Protein AF-A0A7X5N2F2-F1 (afdb_monomer_lite)

Structure (mmCIF, N/CA/C/O backbone):
data_AF-A0A7X5N2F2-F1
#
_entry.id   AF-A0A7X5N2F2-F1
#
loop_
_atom_site.group_PDB
_atom_site.id
_atom_site.type_symbol
_atom_site.label_atom_id
_atom_site.label_alt_id
_atom_site.label_comp_id
_atom_site.label_asym_id
_atom_site.label_entity_id
_atom_site.label_seq_id
_atom_site.pdbx_PDB_ins_code
_atom_site.Cartn_x
_atom_site.Cartn_y
_atom_site.Cartn_z
_atom_site.occupancy
_atom_site.B_iso_or_equiv
_atom_site.auth_seq_id
_atom_site.auth_comp_id
_atom_site.auth_asym_id
_atom_site.auth_atom_id
_atom_site.pdbx_PDB_model_num
ATOM 1 N N . ILE A 1 1 ? -2.827 -2.873 -9.546 1.00 90.94 1 ILE A N 1
ATOM 2 C CA . ILE A 1 1 ? -1.366 -3.134 -9.441 1.00 90.94 1 ILE A CA 1
ATOM 3 C C . ILE A 1 1 ? -0.873 -2.531 -8.132 1.00 90.94 1 ILE A C 1
ATOM 5 O O . ILE A 1 1 ? -1.110 -1.342 -7.956 1.00 90.94 1 ILE A O 1
ATOM 9 N N . PRO A 1 2 ? -0.259 -3.296 -7.215 1.00 90.50 2 PRO A N 1
ATOM 10 C CA . PRO A 1 2 ? 0.282 -2.736 -5.978 1.00 90.50 2 PRO A CA 1
ATOM 11 C C . PRO A 1 2 ? 1.476 -1.812 -6.222 1.00 90.50 2 PRO A C 1
ATOM 13 O O . PRO A 1 2 ? 2.239 -2.002 -7.170 1.00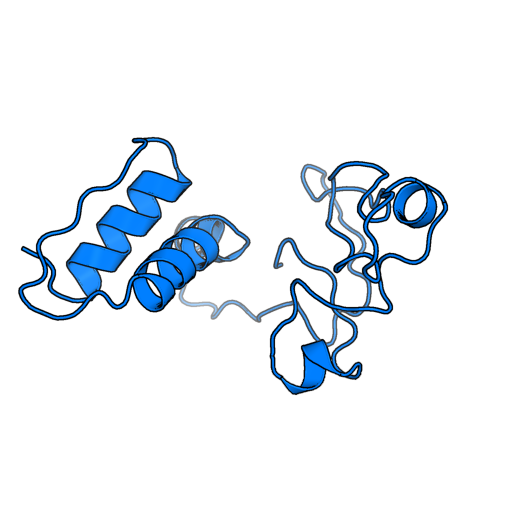 90.50 2 PRO A O 1
ATOM 16 N N . PHE A 1 3 ? 1.664 -0.852 -5.322 1.00 91.50 3 PHE A N 1
ATOM 17 C CA . PHE A 1 3 ? 2.780 0.097 -5.341 1.00 91.50 3 PHE A CA 1
ATOM 18 C C . PHE A 1 3 ? 4.171 -0.562 -5.202 1.00 91.50 3 PHE A C 1
ATOM 20 O O . PHE A 1 3 ? 5.168 -0.058 -5.728 1.00 91.50 3 PHE A O 1
ATOM 27 N N . VAL A 1 4 ? 4.229 -1.711 -4.521 1.00 95.25 4 VAL A N 1
ATOM 28 C CA . VAL A 1 4 ? 5.450 -2.462 -4.196 1.00 95.25 4 VAL A CA 1
ATOM 29 C C . VAL A 1 4 ? 5.809 -3.460 -5.298 1.00 95.25 4 VAL A C 1
ATOM 31 O O . VAL A 1 4 ? 4.988 -4.285 -5.699 1.00 95.25 4 VAL A O 1
ATOM 34 N N . VAL A 1 5 ? 7.073 -3.460 -5.732 1.00 95.88 5 VAL A N 1
ATOM 35 C CA . VAL A 1 5 ? 7.627 -4.492 -6.619 1.00 95.88 5 VAL A CA 1
ATOM 36 C C . VAL A 1 5 ? 8.346 -5.542 -5.780 1.00 95.88 5 VAL A C 1
ATOM 38 O O . VAL A 1 5 ? 9.376 -5.253 -5.178 1.00 95.88 5 VAL A O 1
ATOM 41 N N . ALA A 1 6 ? 7.840 -6.776 -5.780 1.00 96.50 6 ALA A N 1
ATOM 42 C CA . ALA A 1 6 ? 8.395 -7.890 -5.013 1.00 96.50 6 ALA A CA 1
ATOM 43 C C . ALA A 1 6 ? 8.810 -9.064 -5.912 1.00 96.50 6 ALA A C 1
ATOM 45 O O . ALA A 1 6 ? 8.245 -9.280 -6.983 1.00 96.50 6 ALA A O 1
ATOM 46 N N . CYS A 1 7 ? 9.816 -9.838 -5.494 1.00 96.06 7 CYS A N 1
ATOM 47 C CA . CYS A 1 7 ? 10.335 -10.951 -6.296 1.00 96.06 7 CYS A CA 1
ATOM 48 C C . CYS A 1 7 ? 9.655 -12.296 -6.034 1.00 96.06 7 CYS A C 1
ATOM 50 O O . CYS A 1 7 ? 9.853 -13.220 -6.822 1.00 96.06 7 CYS A O 1
ATOM 52 N N . GLY A 1 8 ? 8.905 -12.414 -4.934 1.00 96.88 8 GL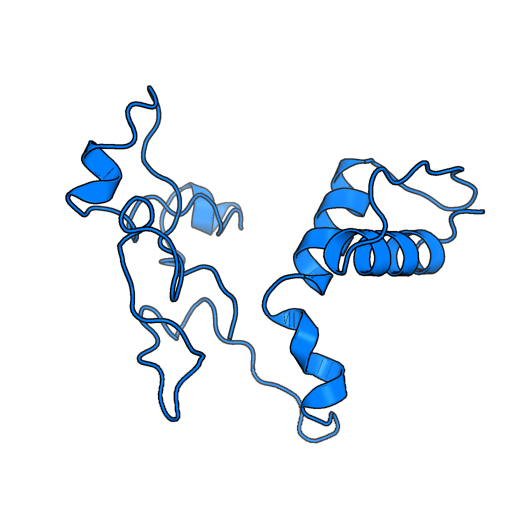Y A N 1
ATOM 53 C CA . GLY A 1 8 ? 8.160 -13.619 -4.563 1.00 96.88 8 GLY A CA 1
ATOM 54 C C . GLY A 1 8 ? 9.010 -14.782 -4.043 1.00 96.88 8 GLY A C 1
ATOM 55 O O . GLY A 1 8 ? 8.478 -15.870 -3.881 1.00 96.88 8 GLY A O 1
ATOM 56 N N . ARG A 1 9 ? 10.321 -14.594 -3.817 1.00 97.00 9 ARG A N 1
ATOM 57 C CA . ARG A 1 9 ? 11.230 -15.707 -3.466 1.00 97.00 9 ARG A CA 1
ATOM 58 C C . ARG A 1 9 ? 12.374 -15.399 -2.494 1.00 97.00 9 ARG A C 1
ATOM 60 O O . ARG A 1 9 ? 13.099 -16.315 -2.128 1.00 97.00 9 ARG A O 1
ATOM 67 N N . CYS A 1 10 ? 12.617 -14.135 -2.141 1.00 94.94 10 CYS A N 1
ATOM 68 C CA . CYS A 1 10 ? 13.612 -13.804 -1.111 1.00 94.94 10 CYS A CA 1
ATOM 69 C C . CYS A 1 10 ? 13.049 -14.076 0.291 1.00 94.94 10 CYS A C 1
ATOM 71 O O . CYS A 1 10 ? 11.858 -14.359 0.414 1.00 94.94 10 CYS A O 1
ATOM 73 N N . PHE A 1 11 ? 13.876 -13.951 1.333 1.00 94.75 11 PHE A N 1
ATOM 74 C CA . PHE A 1 11 ? 13.487 -14.268 2.711 1.00 94.75 11 PHE A CA 1
ATOM 75 C C . PHE A 1 11 ? 12.177 -13.570 3.111 1.00 94.75 11 PHE A C 1
ATOM 77 O O . PHE A 1 11 ? 11.192 -14.236 3.413 1.00 94.75 11 PHE A O 1
ATOM 84 N N . HIS A 1 12 ? 12.122 -12.245 2.966 1.00 95.31 12 HIS A N 1
ATOM 85 C CA . HIS A 1 12 ? 10.928 -11.456 3.282 1.00 95.31 12 HIS A CA 1
ATOM 86 C C . HIS A 1 12 ? 9.720 -11.784 2.391 1.00 95.31 12 HIS A C 1
ATOM 88 O O . HIS A 1 12 ? 8.597 -11.860 2.874 1.00 95.31 12 HIS A O 1
ATOM 94 N N . CYS A 1 13 ? 9.921 -12.061 1.097 1.00 96.25 13 CYS A N 1
ATOM 95 C CA . CYS A 1 13 ? 8.810 -12.466 0.226 1.00 96.25 13 CYS A CA 1
ATOM 96 C C . CYS A 1 13 ? 8.206 -13.818 0.637 1.00 96.25 13 CYS A C 1
ATOM 98 O O . CYS A 1 13 ? 6.999 -13.993 0.511 1.00 96.25 13 CYS A O 1
ATOM 100 N N . MET A 1 14 ? 9.022 -14.757 1.127 1.00 96.88 14 MET A N 1
ATOM 101 C CA . MET A 1 14 ? 8.541 -16.048 1.637 1.00 96.88 14 MET A CA 1
ATOM 102 C C . MET A 1 14 ? 7.748 -15.893 2.942 1.00 96.88 14 MET A C 1
ATOM 104 O O . MET A 1 14 ? 6.858 -16.696 3.204 1.00 96.88 14 MET A O 1
ATOM 108 N N . LEU A 1 15 ? 8.031 -14.844 3.720 1.00 96.44 15 LEU A N 1
ATOM 109 C CA . LEU A 1 15 ? 7.257 -14.439 4.898 1.00 96.44 15 LEU A CA 1
ATOM 110 C C . LEU A 1 15 ? 6.053 -13.542 4.561 1.00 96.44 15 LEU A C 1
ATOM 112 O O . LEU A 1 15 ? 5.371 -13.080 5.466 1.00 96.44 15 LEU A O 1
ATOM 116 N N . GLN A 1 16 ? 5.787 -13.287 3.273 1.00 94.94 16 GLN A N 1
ATOM 117 C CA . GLN A 1 16 ? 4.756 -12.354 2.793 1.00 94.94 16 GLN A CA 1
ATOM 118 C C . GLN A 1 16 ? 4.985 -10.881 3.195 1.00 94.94 16 GLN A C 1
ATOM 120 O O . GLN A 1 16 ? 4.104 -10.038 3.050 1.00 94.94 16 GLN A O 1
ATOM 125 N N . GLU A 1 17 ? 6.206 -10.527 3.590 1.00 94.75 17 GLU A N 1
ATOM 126 C CA . GLU A 1 17 ? 6.648 -9.163 3.893 1.00 94.75 17 GLU A CA 1
ATOM 127 C C . GLU A 1 17 ? 7.145 -8.467 2.614 1.00 94.75 17 GLU A C 1
ATOM 129 O O . GLU A 1 17 ? 8.316 -8.116 2.452 1.00 94.75 17 GLU A O 1
ATOM 134 N N . PHE A 1 18 ? 6.256 -8.304 1.633 1.00 95.50 18 PHE A N 1
ATOM 135 C CA . PHE A 1 18 ? 6.635 -7.877 0.281 1.00 95.50 18 PHE A CA 1
ATOM 136 C C . PHE A 1 18 ? 7.318 -6.501 0.221 1.00 95.50 18 PHE A C 1
ATOM 138 O O . PHE A 1 18 ? 8.176 -6.289 -0.639 1.00 95.50 18 PHE A O 1
ATOM 145 N N . SER A 1 19 ? 6.991 -5.588 1.142 1.00 94.00 19 SER A N 1
ATOM 146 C CA . SER A 1 19 ? 7.618 -4.262 1.264 1.00 94.00 19 SER A CA 1
ATOM 147 C C . SER A 1 19 ? 9.111 -4.333 1.613 1.00 94.00 19 SER A C 1
ATOM 149 O O . SER A 1 19 ? 9.863 -3.423 1.267 1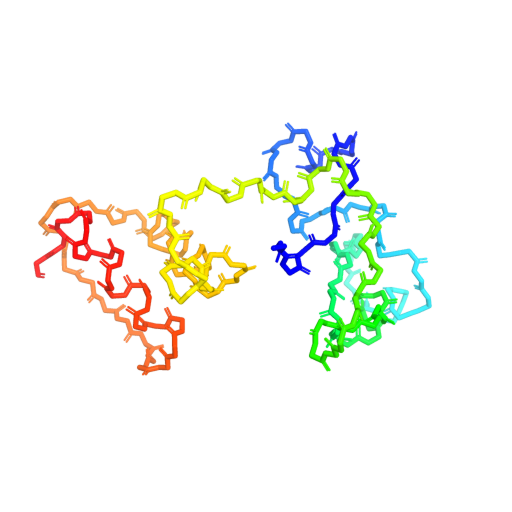.00 94.00 19 SER A O 1
ATOM 151 N N . ALA A 1 20 ? 9.570 -5.436 2.209 1.00 93.38 20 ALA A N 1
ATOM 152 C CA . ALA A 1 20 ? 10.966 -5.695 2.550 1.00 93.38 20 ALA A CA 1
ATOM 153 C C . ALA A 1 20 ? 11.690 -6.573 1.504 1.00 93.38 20 ALA A C 1
ATOM 155 O O . ALA A 1 20 ? 12.730 -7.165 1.787 1.00 93.38 20 ALA A O 1
ATOM 156 N N . CYS A 1 21 ? 11.167 -6.675 0.274 1.00 94.44 21 CYS A N 1
ATOM 157 C CA . CYS A 1 21 ? 11.813 -7.445 -0.790 1.00 94.44 21 CYS A CA 1
ATOM 158 C C . CYS A 1 21 ? 13.264 -6.991 -1.044 1.00 94.44 21 CYS A C 1
ATOM 160 O O . CYS A 1 21 ? 13.529 -5.871 -1.472 1.00 94.44 21 CYS A O 1
ATOM 162 N N . GLU A 1 22 ? 14.204 -7.921 -0.886 1.00 91.38 22 GLU A N 1
ATOM 163 C CA . GLU A 1 22 ? 15.647 -7.637 -0.866 1.00 91.38 22 GLU A CA 1
ATOM 164 C C . GLU A 1 22 ? 16.278 -7.499 -2.260 1.00 91.38 22 GLU A C 1
ATOM 166 O O . GLU A 1 22 ? 17.441 -7.133 -2.399 1.00 91.38 22 GLU A O 1
ATOM 171 N N . THR A 1 23 ? 15.549 -7.876 -3.312 1.00 91.94 23 THR A N 1
ATOM 172 C CA . THR A 1 23 ? 16.149 -8.122 -4.642 1.00 91.94 23 THR A CA 1
ATOM 173 C C . THR A 1 23 ? 15.708 -7.138 -5.716 1.00 91.94 23 THR A C 1
ATOM 175 O O . THR A 1 23 ? 16.192 -7.188 -6.843 1.00 91.94 23 THR A O 1
ATOM 178 N N . THR A 1 24 ? 14.756 -6.269 -5.397 1.00 93.69 24 THR A N 1
ATOM 179 C CA . THR A 1 24 ? 14.116 -5.377 -6.372 1.00 93.69 24 THR A CA 1
ATOM 180 C C . THR A 1 24 ? 14.677 -3.963 -6.326 1.00 93.69 24 THR A C 1
ATOM 182 O O . THR A 1 24 ? 14.599 -3.262 -7.329 1.00 93.69 24 THR A O 1
ATOM 185 N N . ASN A 1 25 ? 15.294 -3.563 -5.210 1.00 92.88 25 ASN A N 1
ATOM 186 C CA . ASN A 1 25 ? 15.931 -2.260 -5.030 1.00 92.88 25 ASN A CA 1
ATOM 187 C C . ASN A 1 25 ? 17.450 -2.402 -4.847 1.00 92.88 25 ASN A C 1
ATOM 189 O O . ASN A 1 25 ? 17.987 -2.222 -3.761 1.00 92.88 25 ASN A O 1
ATOM 193 N N . THR A 1 26 ? 18.158 -2.760 -5.914 1.00 84.31 26 THR A N 1
ATOM 194 C CA . THR A 1 26 ? 19.614 -3.005 -5.877 1.00 84.31 26 THR A CA 1
ATOM 195 C C . THR A 1 26 ? 20.421 -1.912 -6.588 1.00 84.31 26 THR A C 1
ATOM 197 O O . THR A 1 26 ? 21.586 -2.113 -6.924 1.00 84.31 26 THR A O 1
ATOM 200 N N . GLY A 1 27 ? 19.791 -0.776 -6.903 1.00 78.56 27 GLY A N 1
ATOM 201 C CA . GLY A 1 27 ? 20.388 0.309 -7.687 1.00 78.56 27 GLY A CA 1
ATOM 202 C C . GLY A 1 27 ? 21.224 1.297 -6.866 1.00 78.56 27 GLY A C 1
ATOM 203 O O . GLY A 1 27 ? 21.297 1.221 -5.643 1.00 78.56 27 GLY A O 1
ATOM 204 N N . LYS A 1 28 ? 21.813 2.295 -7.544 1.00 72.69 28 LYS A N 1
ATOM 205 C CA . LYS A 1 28 ? 22.657 3.334 -6.913 1.00 72.69 28 LYS A CA 1
ATOM 206 C C . LYS A 1 28 ? 21.955 4.092 -5.782 1.00 72.69 28 LYS A C 1
ATOM 208 O O . LYS A 1 28 ? 22.584 4.378 -4.773 1.00 72.69 28 LYS A O 1
ATOM 213 N N . GLY A 1 29 ? 20.665 4.399 -5.925 1.00 72.31 29 GLY A N 1
ATOM 214 C CA . GLY A 1 29 ? 19.917 5.076 -4.862 1.00 72.31 29 GLY A CA 1
ATOM 215 C C . GLY A 1 29 ? 19.711 4.209 -3.618 1.00 72.31 29 GLY A C 1
ATOM 216 O O . GLY A 1 29 ? 19.658 4.738 -2.515 1.00 72.31 29 GLY A O 1
ATOM 217 N N . ALA A 1 30 ? 19.698 2.886 -3.770 1.00 74.06 30 ALA A N 1
ATOM 218 C CA . ALA A 1 30 ? 19.647 1.957 -2.651 1.00 74.06 30 ALA A CA 1
ATOM 219 C C . ALA A 1 30 ? 20.945 2.002 -1.822 1.00 74.06 30 ALA A C 1
ATOM 221 O O . ALA A 1 30 ? 20.893 1.985 -0.599 1.00 74.06 30 ALA A O 1
ATOM 222 N N . ALA A 1 31 ? 22.099 2.149 -2.486 1.00 68.75 31 ALA A N 1
ATOM 223 C CA . ALA A 1 31 ? 23.402 2.333 -1.839 1.00 68.75 31 ALA A CA 1
ATOM 224 C C . ALA A 1 31 ? 23.563 3.694 -1.130 1.00 68.75 31 ALA A C 1
ATOM 226 O O . ALA A 1 31 ? 24.401 3.818 -0.244 1.00 68.75 31 ALA A O 1
ATOM 227 N N . LEU A 1 32 ? 22.765 4.702 -1.503 1.00 69.56 32 LEU A N 1
ATOM 228 C CA . LEU A 1 32 ? 22.721 6.009 -0.828 1.00 69.56 32 LEU A CA 1
ATOM 229 C C . LEU A 1 32 ? 21.791 6.014 0.395 1.00 69.56 32 LEU A C 1
ATOM 231 O O . LEU A 1 32 ? 21.825 6.945 1.199 1.00 69.56 32 LEU A O 1
ATOM 235 N N . ASN A 1 33 ? 20.955 4.987 0.550 1.00 66.06 33 ASN A N 1
ATOM 236 C CA . ASN A 1 33 ? 20.165 4.780 1.753 1.00 66.06 33 ASN A CA 1
ATOM 237 C C . ASN A 1 33 ? 21.090 4.169 2.817 1.00 66.06 33 ASN A C 1
ATOM 239 O O . ASN A 1 33 ? 21.155 2.951 2.951 1.00 66.06 33 ASN A O 1
ATOM 243 N N . HIS A 1 34 ? 21.848 5.021 3.521 1.00 60.81 34 HIS A N 1
ATOM 244 C CA . HIS A 1 34 ? 22.783 4.664 4.601 1.00 60.81 34 HIS A CA 1
ATOM 245 C C . HIS A 1 34 ? 22.056 4.119 5.844 1.00 60.81 34 HIS A C 1
ATOM 247 O O . HIS A 1 34 ? 22.146 4.670 6.938 1.00 60.81 34 HIS A O 1
ATOM 253 N N . LYS A 1 35 ? 21.284 3.052 5.673 1.00 63.97 35 LYS A N 1
ATOM 254 C CA . LYS A 1 35 ? 20.772 2.239 6.768 1.00 63.97 35 LYS A CA 1
ATOM 255 C C . LYS A 1 35 ? 21.726 1.063 6.931 1.00 63.97 35 LYS A C 1
ATOM 257 O O . LYS A 1 35 ? 22.167 0.498 5.934 1.00 63.97 35 LYS A O 1
ATOM 262 N N . ASP A 1 36 ? 21.961 0.627 8.164 1.00 66.81 36 ASP A N 1
ATOM 263 C CA . ASP A 1 36 ? 22.700 -0.613 8.475 1.00 66.81 36 ASP A CA 1
ATOM 264 C C . ASP A 1 36 ? 21.940 -1.890 8.046 1.00 66.81 36 ASP A C 1
ATOM 266 O O . ASP A 1 36 ? 22.188 -2.994 8.526 1.00 66.81 36 ASP A O 1
ATOM 270 N N . MET A 1 37 ? 20.969 -1.748 7.145 1.00 65.44 37 MET A N 1
ATOM 271 C CA . MET A 1 37 ? 20.050 -2.777 6.698 1.00 65.44 37 MET A CA 1
ATOM 272 C C . MET A 1 37 ? 19.985 -2.762 5.175 1.00 65.44 37 MET A C 1
ATOM 274 O O . MET A 1 37 ? 20.095 -1.710 4.540 1.00 65.44 37 MET A O 1
ATOM 278 N N . ARG A 1 38 ? 19.768 -3.941 4.585 1.00 73.75 38 ARG A N 1
ATOM 279 C CA . ARG A 1 38 ? 19.514 -4.057 3.148 1.00 73.75 38 ARG A CA 1
ATOM 280 C C . ARG A 1 38 ? 18.343 -3.150 2.740 1.00 73.75 38 ARG A C 1
ATOM 282 O O . ARG A 1 38 ? 17.366 -3.045 3.483 1.00 73.75 38 ARG A O 1
ATOM 289 N N . PRO A 1 39 ? 18.427 -2.503 1.570 1.00 82.81 39 PRO A N 1
ATOM 290 C CA . PRO A 1 39 ? 17.366 -1.637 1.090 1.00 82.81 39 PRO A CA 1
ATOM 291 C C . PRO A 1 39 ? 16.057 -2.429 0.888 1.00 82.81 39 PRO A C 1
ATOM 293 O O . PRO A 1 39 ? 16.102 -3.557 0.391 1.00 82.81 39 PRO A O 1
ATOM 296 N N . PRO A 1 40 ? 14.900 -1.845 1.252 1.00 89.81 40 PRO A N 1
ATOM 297 C CA . PRO A 1 40 ? 13.586 -2.469 1.078 1.00 89.81 40 PRO A CA 1
ATOM 298 C C . PRO A 1 40 ? 13.181 -2.508 -0.403 1.00 89.81 40 PRO A C 1
ATOM 300 O O . PRO A 1 40 ? 13.915 -2.018 -1.261 1.00 89.81 40 PRO A O 1
ATOM 303 N N . ALA A 1 41 ? 11.998 -3.045 -0.703 1.00 94.62 41 ALA A N 1
ATOM 304 C CA . ALA A 1 41 ? 11.492 -3.234 -2.061 1.00 94.62 41 ALA A CA 1
ATOM 305 C C . ALA A 1 41 ? 11.564 -1.973 -2.945 1.00 94.62 41 ALA A C 1
ATOM 307 O O . ALA A 1 41 ? 11.540 -0.840 -2.462 1.00 94.62 41 ALA A O 1
ATOM 308 N N . ALA A 1 42 ? 11.614 -2.167 -4.268 1.00 94.62 42 ALA A N 1
ATOM 309 C CA . ALA A 1 42 ? 11.498 -1.039 -5.190 1.00 94.62 42 ALA A CA 1
ATOM 310 C C . ALA A 1 42 ? 10.031 -0.636 -5.333 1.00 94.62 42 ALA A C 1
ATOM 312 O O . ALA A 1 42 ? 9.139 -1.481 -5.224 1.00 94.62 42 ALA A O 1
ATOM 313 N N . LEU A 1 43 ? 9.798 0.646 -5.600 1.00 95.12 43 LEU A N 1
ATOM 314 C CA . LEU A 1 43 ? 8.468 1.248 -5.605 1.00 95.12 43 LEU A CA 1
ATOM 315 C C . LEU A 1 43 ? 8.222 1.970 -6.935 1.00 95.12 43 LEU A C 1
ATOM 317 O O . LEU A 1 43 ? 9.121 2.628 -7.466 1.00 95.12 43 LEU A O 1
ATOM 321 N N . PHE A 1 44 ? 7.014 1.847 -7.484 1.00 95.62 44 PHE A N 1
ATOM 322 C CA . PHE A 1 44 ? 6.638 2.517 -8.732 1.00 95.62 44 PHE A CA 1
ATOM 323 C C . PHE A 1 44 ? 6.536 4.033 -8.552 1.00 95.62 44 PHE A C 1
ATOM 325 O O . PHE A 1 44 ? 5.781 4.500 -7.713 1.00 95.62 44 PHE A O 1
ATOM 332 N N . GLY A 1 45 ? 7.222 4.825 -9.379 1.00 94.38 45 GLY A N 1
ATOM 333 C CA . GLY A 1 45 ? 7.051 6.284 -9.397 1.00 94.38 45 GLY A CA 1
ATOM 334 C C . GLY A 1 45 ? 7.489 6.986 -8.115 1.00 94.38 45 GLY A C 1
ATOM 335 O O . GLY A 1 45 ? 7.008 8.077 -7.825 1.00 94.38 45 GLY A O 1
ATOM 336 N N . PHE A 1 46 ? 8.373 6.358 -7.341 1.00 93.19 46 PHE A N 1
ATOM 337 C CA . PHE A 1 46 ? 8.874 6.901 -6.085 1.00 93.19 46 PHE A CA 1
ATOM 338 C C . PHE A 1 46 ? 10.323 7.389 -6.214 1.00 93.19 46 PHE A C 1
ATOM 340 O O . PHE A 1 46 ? 10.927 7.362 -7.287 1.00 93.19 46 PHE A O 1
ATOM 347 N N . SER A 1 47 ? 10.894 7.841 -5.095 1.00 89.88 47 SER A N 1
ATOM 348 C CA . SER A 1 47 ? 12.275 8.321 -5.015 1.00 89.88 47 SER A CA 1
ATOM 349 C C . SER A 1 47 ? 13.287 7.344 -5.630 1.00 89.88 47 SER A C 1
ATOM 351 O O . SER A 1 47 ? 13.155 6.122 -5.527 1.00 89.88 47 SER A O 1
ATOM 353 N N . HIS A 1 48 ? 14.378 7.885 -6.180 1.00 88.50 48 HIS A N 1
ATOM 354 C CA . HIS A 1 48 ? 15.522 7.100 -6.648 1.00 88.50 48 HIS A CA 1
ATOM 355 C C . HIS A 1 48 ? 16.125 6.195 -5.561 1.00 88.50 48 HIS A C 1
ATOM 357 O O . HIS A 1 48 ? 16.738 5.184 -5.900 1.00 88.50 48 HIS A O 1
ATOM 363 N N . LEU A 1 49 ? 15.906 6.505 -4.275 1.00 88.38 49 LEU A N 1
ATOM 364 C CA . LEU A 1 49 ? 16.290 5.652 -3.140 1.00 88.38 49 LEU A CA 1
ATOM 365 C C . LEU A 1 49 ? 15.556 4.293 -3.118 1.00 88.38 49 LEU A C 1
ATOM 367 O O . LEU A 1 49 ? 16.019 3.350 -2.477 1.00 88.38 49 LEU A O 1
ATOM 371 N N . TYR A 1 50 ? 14.432 4.184 -3.833 1.00 90.62 50 TYR A N 1
ATOM 372 C CA . TYR A 1 50 ? 13.575 2.998 -3.933 1.00 90.62 50 TYR A CA 1
ATOM 373 C C . TYR A 1 50 ? 13.515 2.457 -5.370 1.00 90.62 50 TYR A C 1
ATOM 375 O O . TYR A 1 50 ? 12.457 2.119 -5.900 1.00 90.62 50 TYR A O 1
ATOM 383 N N . GLY A 1 51 ? 14.674 2.401 -6.026 1.00 88.81 51 GLY A N 1
ATOM 384 C CA . GLY A 1 51 ? 14.852 1.823 -7.358 1.00 88.81 51 GLY A CA 1
ATOM 385 C C . GLY A 1 51 ? 14.629 2.798 -8.515 1.00 88.81 51 GLY A C 1
ATOM 386 O O . GLY A 1 51 ? 15.092 2.517 -9.618 1.00 88.81 51 GLY A O 1
ATOM 387 N N . GLY A 1 52 ? 13.984 3.948 -8.279 1.00 89.62 52 GLY A N 1
ATOM 388 C CA . GLY A 1 52 ? 13.761 4.974 -9.306 1.00 89.62 52 GLY A CA 1
ATOM 389 C C . GLY A 1 52 ? 12.941 4.472 -10.497 1.00 89.62 52 GLY A C 1
ATOM 390 O O . GLY A 1 52 ? 13.240 4.817 -11.639 1.00 89.62 52 GLY A O 1
ATOM 391 N N . LEU A 1 53 ? 11.960 3.603 -10.241 1.00 92.75 53 LEU A N 1
ATOM 392 C CA . LEU A 1 53 ? 11.094 3.054 -11.279 1.00 92.75 53 LEU A CA 1
ATOM 393 C C . LEU A 1 53 ? 10.094 4.109 -11.758 1.00 92.75 53 LEU A C 1
ATOM 395 O O . LEU A 1 53 ? 9.569 4.882 -10.961 1.00 92.75 53 LEU A O 1
ATOM 399 N N . SER A 1 54 ? 9.770 4.096 -13.051 1.00 94.75 54 SER A N 1
ATOM 400 C CA . SER A 1 54 ? 8.669 4.896 -13.597 1.00 94.75 54 SER A CA 1
ATOM 401 C C . SER A 1 54 ? 7.336 4.518 -12.939 1.00 94.75 54 SER A C 1
ATOM 403 O O . SER A 1 54 ? 7.086 3.341 -12.675 1.00 94.75 54 SER A O 1
ATOM 405 N N . GLY A 1 55 ? 6.503 5.520 -12.654 1.00 95.12 55 GLY A N 1
ATOM 406 C CA . GLY A 1 55 ? 5.199 5.350 -12.009 1.00 95.12 55 GLY A CA 1
ATOM 407 C C . GLY A 1 55 ? 4.059 5.037 -12.976 1.00 95.12 55 GLY A C 1
ATOM 408 O O . GLY A 1 55 ? 4.246 5.022 -14.189 1.00 95.12 55 GLY A O 1
ATOM 409 N N . GLY A 1 56 ? 2.872 4.807 -12.410 1.00 94.06 56 GLY A N 1
ATOM 410 C CA . GLY A 1 56 ? 1.642 4.502 -13.152 1.00 94.06 56 GLY A CA 1
ATOM 411 C C . GLY A 1 56 ? 0.751 5.705 -13.472 1.00 94.06 56 GLY A C 1
ATOM 412 O O . GLY A 1 56 ? -0.317 5.515 -14.036 1.00 94.06 56 GLY A O 1
ATOM 413 N N . GLN A 1 57 ? 1.155 6.933 -13.128 1.00 95.06 57 GLN A N 1
ATOM 414 C CA . GLN A 1 57 ? 0.468 8.158 -13.569 1.00 95.06 57 GLN A CA 1
ATOM 415 C C . GLN A 1 57 ? 0.826 8.457 -15.036 1.00 95.06 57 GLN A C 1
ATOM 417 O O . GLN A 1 57 ? 1.500 9.437 -15.345 1.00 95.06 57 GLN A O 1
ATOM 422 N N . ALA A 1 58 ? 0.456 7.533 -15.919 1.00 96.00 58 ALA A N 1
ATOM 423 C CA . ALA A 1 58 ? 0.763 7.506 -17.342 1.00 96.00 58 ALA A CA 1
ATOM 424 C C . ALA A 1 58 ? -0.245 6.594 -18.062 1.00 96.00 58 ALA A C 1
ATOM 426 O O . ALA A 1 58 ? -0.924 5.794 -17.426 1.00 96.00 58 ALA A O 1
ATOM 427 N N . GLU A 1 59 ? -0.306 6.668 -19.392 1.00 97.12 59 GLU A N 1
ATOM 428 C CA . GLU A 1 59 ? -1.190 5.806 -20.198 1.00 97.12 59 GLU A CA 1
ATOM 429 C C . GLU A 1 59 ? -0.789 4.322 -20.137 1.00 97.12 59 GLU A C 1
ATOM 431 O O . GLU A 1 59 ? -1.628 3.438 -20.284 1.00 97.12 59 GLU A O 1
ATOM 436 N N . TYR A 1 60 ? 0.495 4.039 -19.891 1.00 96.12 60 TYR A N 1
ATOM 437 C CA . TYR A 1 60 ? 1.031 2.684 -19.786 1.00 96.12 60 TYR A CA 1
ATOM 438 C C . TYR A 1 60 ? 2.067 2.595 -18.670 1.00 96.12 60 TYR A C 1
ATOM 440 O O . TYR A 1 60 ? 2.859 3.513 -18.455 1.00 96.12 60 TYR A O 1
ATOM 448 N N . VAL A 1 61 ? 2.121 1.439 -18.006 1.00 95.12 61 VAL A N 1
ATOM 449 C CA . VAL A 1 61 ? 3.130 1.132 -16.990 1.00 95.12 61 VAL A CA 1
ATOM 450 C C . VAL A 1 61 ? 3.770 -0.223 -17.273 1.00 95.12 61 VAL A C 1
ATOM 452 O O . VAL A 1 61 ? 3.096 -1.216 -17.543 1.00 95.12 61 VAL A O 1
ATOM 455 N N . ARG A 1 62 ? 5.101 -0.287 -17.197 1.00 94.62 62 ARG A N 1
ATOM 456 C CA . ARG A 1 62 ? 5.826 -1.562 -17.235 1.00 94.62 62 ARG A CA 1
ATOM 457 C C . ARG A 1 62 ? 5.805 -2.168 -15.842 1.00 94.62 62 ARG A C 1
ATOM 459 O O . ARG A 1 62 ? 6.372 -1.567 -14.940 1.00 94.62 62 ARG A O 1
ATOM 466 N N . VAL A 1 63 ? 5.250 -3.370 -15.688 1.00 95.62 63 VAL A N 1
ATOM 467 C CA . VAL A 1 63 ? 5.174 -4.080 -14.399 1.00 95.62 63 VAL A CA 1
ATOM 468 C C . VAL A 1 63 ? 6.253 -5.172 -14.320 1.00 95.62 63 VAL A C 1
ATOM 470 O O . VAL A 1 63 ? 6.097 -6.235 -14.923 1.00 95.62 63 VAL A O 1
ATOM 473 N N . PRO A 1 64 ? 7.374 -4.965 -13.601 1.00 93.56 64 PRO A N 1
ATOM 474 C CA . PRO A 1 64 ? 8.354 -6.018 -13.362 1.00 93.56 64 PRO A CA 1
ATOM 475 C C . PRO A 1 64 ? 7.785 -7.058 -12.393 1.00 93.56 64 PRO A C 1
ATOM 477 O O . PRO A 1 64 ? 6.996 -6.718 -11.518 1.00 93.56 64 PRO A O 1
ATOM 480 N N . LYS A 1 65 ? 8.232 -8.317 -12.504 1.00 94.38 65 LYS A N 1
ATOM 481 C CA . LYS A 1 65 ? 7.811 -9.406 -11.594 1.00 94.38 65 LYS A CA 1
ATOM 482 C C . LYS A 1 65 ? 6.277 -9.544 -11.507 1.00 94.38 65 LYS A C 1
ATOM 484 O O . LYS A 1 65 ? 5.714 -9.778 -10.441 1.00 94.38 65 LYS A O 1
ATOM 489 N N . ALA A 1 66 ? 5.604 -9.400 -12.651 1.00 94.81 66 ALA A N 1
ATOM 490 C CA . ALA A 1 66 ? 4.143 -9.375 -12.762 1.00 94.81 66 ALA A CA 1
ATOM 491 C C . ALA A 1 66 ? 3.437 -10.669 -12.309 1.00 94.81 66 ALA A C 1
ATOM 493 O O . ALA A 1 66 ? 2.222 -10.690 -12.183 1.00 94.81 66 ALA A O 1
ATOM 494 N N . ASN A 1 67 ? 4.185 -11.736 -12.037 1.00 94.25 67 ASN A N 1
ATOM 495 C CA . ASN A 1 67 ? 3.678 -12.981 -11.471 1.00 94.25 67 ASN A CA 1
ATOM 496 C C . ASN A 1 67 ? 3.479 -12.941 -9.940 1.00 94.25 67 ASN A C 1
ATOM 498 O O . ASN A 1 67 ? 3.073 -13.952 -9.379 1.00 94.25 67 ASN A O 1
ATOM 502 N N . VAL A 1 68 ? 3.822 -11.835 -9.263 1.00 95.06 68 VAL A N 1
ATOM 503 C CA . VAL A 1 68 ? 3.775 -11.728 -7.789 1.00 95.06 68 VAL A CA 1
ATOM 504 C C . VAL A 1 68 ? 2.794 -10.658 -7.313 1.00 95.06 68 VAL A C 1
ATOM 506 O O . VAL A 1 68 ? 1.911 -10.951 -6.521 1.00 95.06 68 VAL A O 1
ATOM 509 N N . GLY A 1 69 ? 2.969 -9.408 -7.753 1.00 91.00 69 GLY A N 1
ATOM 510 C CA . GLY A 1 69 ? 2.203 -8.268 -7.233 1.00 91.00 69 GLY A CA 1
ATOM 511 C C . GLY A 1 69 ? 0.787 -8.106 -7.808 1.00 91.00 69 GLY A C 1
ATOM 512 O O . GLY A 1 69 ? -0.145 -7.878 -7.043 1.00 91.00 69 GLY A O 1
ATOM 513 N N . PRO A 1 70 ? 0.592 -8.145 -9.139 1.00 93.56 70 PRO A N 1
ATOM 514 C CA . PRO A 1 70 ? -0.717 -7.928 -9.749 1.00 93.56 70 PRO A CA 1
ATOM 515 C C . PRO A 1 70 ? -1.800 -8.873 -9.222 1.00 93.56 70 PRO A C 1
ATOM 517 O O . PRO A 1 70 ? -1.616 -10.085 -9.175 1.00 93.56 70 PRO A O 1
ATOM 520 N N . LEU A 1 71 ? -2.950 -8.291 -8.887 1.00 91.62 71 LEU A N 1
ATOM 521 C CA . LEU A 1 71 ? -4.167 -9.006 -8.525 1.00 91.62 71 LEU A CA 1
ATOM 522 C C . LEU A 1 71 ? -5.160 -8.867 -9.675 1.00 91.62 71 LEU A C 1
ATOM 524 O O . LEU A 1 71 ? -5.330 -7.767 -10.209 1.00 91.62 71 LEU A O 1
ATOM 528 N N . VAL A 1 72 ? -5.798 -9.973 -10.051 1.00 92.81 72 VAL A N 1
ATOM 529 C CA . VAL A 1 72 ? -6.886 -9.958 -11.032 1.00 92.81 72 VAL A CA 1
ATOM 530 C C . VAL A 1 72 ? -8.117 -9.369 -10.354 1.00 92.81 72 VAL A C 1
ATOM 532 O O . VAL A 1 72 ? -8.562 -9.879 -9.327 1.00 92.81 72 VAL A O 1
ATOM 535 N N . VAL A 1 73 ? -8.641 -8.281 -10.912 1.00 93.50 73 VAL A N 1
ATOM 536 C CA . VAL A 1 73 ? -9.888 -7.669 -10.447 1.00 93.50 73 VAL A CA 1
ATOM 537 C C . VAL A 1 73 ? -11.056 -8.479 -11.021 1.00 93.50 73 VAL A C 1
ATOM 539 O O . VAL A 1 73 ? -11.070 -8.711 -12.228 1.00 93.50 73 VAL A O 1
ATOM 542 N N . PRO A 1 74 ? -12.011 -8.945 -10.195 1.00 94.62 74 PRO A N 1
ATOM 543 C CA . PRO A 1 74 ? -13.221 -9.595 -10.689 1.00 94.62 74 PRO A CA 1
ATOM 544 C C . PRO A 1 74 ? -14.065 -8.657 -11.563 1.00 94.62 74 PRO A C 1
ATOM 546 O O . PRO A 1 74 ? -14.282 -7.511 -11.178 1.00 94.62 74 PRO A O 1
ATOM 549 N N . ASP A 1 75 ? -14.640 -9.175 -12.653 1.00 95.50 75 ASP A N 1
ATOM 550 C CA . ASP A 1 75 ? -15.445 -8.398 -13.619 1.00 95.50 75 ASP 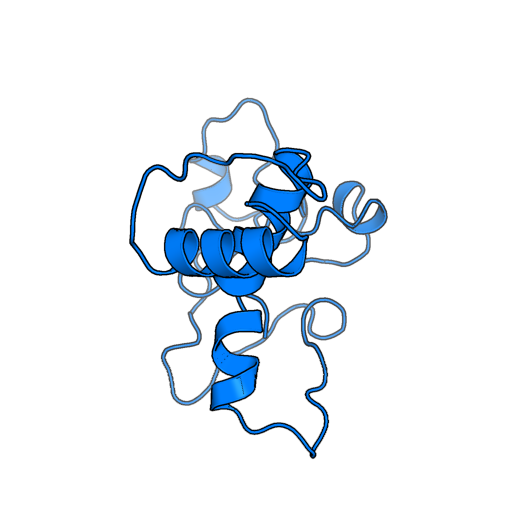A CA 1
ATOM 551 C C . ASP A 1 75 ? -16.662 -7.680 -13.003 1.00 95.50 75 ASP A C 1
ATOM 553 O O . ASP A 1 75 ? -17.193 -6.733 -13.575 1.00 95.50 75 ASP A O 1
ATOM 557 N N . ALA A 1 76 ? -17.130 -8.139 -11.839 1.00 97.06 76 ALA A N 1
ATOM 558 C CA . ALA A 1 76 ? -18.266 -7.550 -11.134 1.00 97.06 76 ALA A CA 1
ATOM 559 C C . ALA A 1 76 ? -17.938 -6.232 -10.404 1.00 97.06 76 ALA A C 1
ATOM 561 O O . ALA A 1 76 ? -18.855 -5.591 -9.893 1.00 97.06 76 ALA A O 1
ATOM 562 N N . LEU A 1 77 ? -16.659 -5.854 -10.294 1.00 96.31 77 LEU A N 1
ATOM 563 C CA . LEU A 1 77 ? -16.221 -4.646 -9.594 1.00 96.31 77 LEU A CA 1
ATOM 564 C C . LEU A 1 77 ? -15.790 -3.570 -10.591 1.00 96.31 77 LEU A C 1
ATOM 566 O O . LEU A 1 77 ? -14.995 -3.829 -11.489 1.00 96.31 77 LEU A O 1
ATOM 570 N N . HIS A 1 78 ? -16.275 -2.348 -10.386 1.00 94.75 78 HIS A N 1
ATOM 571 C CA . HIS A 1 78 ? -15.813 -1.175 -11.124 1.00 94.75 78 HIS A CA 1
ATOM 572 C C . HIS A 1 78 ? -14.458 -0.686 -10.599 1.00 94.75 78 HIS A C 1
ATOM 574 O O . HIS A 1 78 ? -14.156 -0.831 -9.409 1.00 94.75 78 HIS A O 1
ATOM 580 N N . ASP A 1 79 ? -13.674 -0.042 -11.465 1.00 91.81 79 ASP A N 1
ATOM 581 C CA . ASP A 1 79 ? -12.335 0.464 -11.142 1.00 91.81 79 ASP A CA 1
ATOM 582 C C . ASP A 1 79 ? -12.337 1.370 -9.903 1.00 91.81 79 ASP A C 1
ATOM 584 O O . ASP A 1 79 ? -11.485 1.224 -9.029 1.00 91.81 79 ASP A O 1
ATOM 588 N N . GLU A 1 80 ? -13.328 2.251 -9.754 1.00 93.88 80 GLU A N 1
ATOM 589 C CA . GLU A 1 80 ? -13.440 3.174 -8.619 1.00 93.88 80 GLU A CA 1
ATOM 590 C C . GLU A 1 80 ? -13.622 2.450 -7.278 1.00 93.88 80 GLU A C 1
ATOM 592 O O . GLU A 1 80 ? -13.208 2.962 -6.237 1.00 93.88 80 GLU A O 1
ATOM 597 N N . GLN A 1 81 ? -14.206 1.247 -7.286 1.00 93.75 81 GLN A N 1
ATOM 598 C CA . GLN A 1 81 ? -14.413 0.447 -6.075 1.00 93.75 81 GLN A CA 1
ATOM 599 C C . GLN A 1 81 ? -13.119 -0.218 -5.598 1.00 93.75 81 GLN A C 1
ATOM 601 O O . GLN A 1 81 ? -12.972 -0.512 -4.412 1.00 93.75 81 GLN A O 1
ATOM 606 N N . VAL A 1 82 ? -12.177 -0.452 -6.513 1.00 94.19 82 VAL A N 1
ATOM 607 C CA . VAL A 1 82 ? -10.909 -1.145 -6.245 1.00 94.19 82 VAL A CA 1
ATOM 608 C C . VAL A 1 82 ? -9.696 -0.225 -6.326 1.00 94.19 82 VAL A C 1
ATOM 610 O O . VAL A 1 82 ? -8.592 -0.638 -5.974 1.00 94.19 82 VAL A O 1
ATOM 613 N N . LEU A 1 83 ? -9.886 1.031 -6.735 1.00 93.00 83 LEU A N 1
ATOM 614 C CA . LEU A 1 83 ? -8.828 2.007 -6.995 1.00 93.00 83 LEU A CA 1
ATOM 615 C C . LEU A 1 83 ? -7.832 2.117 -5.830 1.00 93.00 83 LEU A C 1
ATOM 617 O O . LEU A 1 83 ? -6.612 2.121 -6.022 1.00 93.00 83 LEU A O 1
ATOM 621 N N . PHE A 1 84 ? -8.354 2.138 -4.603 1.00 95.44 84 PHE A N 1
ATOM 622 C CA . PHE A 1 84 ? -7.557 2.312 -3.391 1.00 95.44 84 PHE A CA 1
ATOM 623 C C . PHE A 1 84 ? -6.869 1.032 -2.892 1.00 95.44 84 PHE A C 1
ATOM 625 O O . PHE A 1 84 ? -6.007 1.126 -2.017 1.00 95.44 84 PHE A O 1
ATOM 632 N N . LEU A 1 85 ? -7.169 -0.143 -3.468 1.00 94.88 85 LEU A N 1
ATOM 633 C CA . LEU A 1 85 ? -6.517 -1.419 -3.123 1.00 94.88 85 LEU A CA 1
ATOM 634 C C . LEU A 1 85 ? -5.035 -1.472 -3.514 1.00 94.88 85 LEU A C 1
ATOM 636 O O . LEU A 1 85 ? -4.327 -2.392 -3.122 1.00 94.88 85 LEU A O 1
ATOM 640 N N . SER A 1 86 ? -4.554 -0.519 -4.311 1.00 93.44 86 SER A N 1
ATOM 641 C CA . SER A 1 86 ? -3.159 -0.481 -4.759 1.00 93.44 86 SER A CA 1
ATOM 642 C C . SER A 1 86 ? -2.176 0.042 -3.702 1.00 93.44 86 SER A C 1
ATOM 644 O O . SER A 1 86 ? -0.987 -0.282 -3.786 1.00 93.44 86 SER A O 1
ATOM 646 N N . ASP A 1 87 ? -2.660 0.828 -2.734 1.00 95.88 87 ASP A N 1
ATOM 647 C CA . ASP A 1 87 ? -1.835 1.480 -1.710 1.00 95.88 87 ASP A CA 1
ATOM 648 C C . ASP A 1 87 ? -2.644 1.818 -0.446 1.00 95.88 87 ASP A C 1
ATOM 650 O O . ASP A 1 87 ? -2.590 1.090 0.543 1.00 95.88 87 ASP A O 1
ATOM 654 N N . ILE A 1 88 ? -3.416 2.911 -0.464 1.00 97.50 88 ILE A N 1
ATOM 655 C CA . ILE A 1 88 ? -3.857 3.561 0.779 1.00 97.50 88 ILE A CA 1
ATOM 656 C C . ILE A 1 88 ? -4.838 2.734 1.617 1.00 97.50 88 ILE A C 1
ATOM 658 O O . ILE A 1 88 ? -4.835 2.865 2.841 1.00 97.50 88 ILE A O 1
ATOM 662 N N . LEU A 1 89 ? -5.665 1.890 0.988 1.00 97.56 89 LEU A N 1
ATOM 663 C CA . LEU A 1 89 ? -6.584 1.020 1.719 1.00 97.56 89 LEU A CA 1
ATOM 664 C C . LEU A 1 89 ? -5.818 -0.113 2.427 1.00 97.56 89 LEU A C 1
ATOM 666 O O . LEU A 1 89 ? -5.931 -0.193 3.649 1.00 97.56 89 LEU A O 1
ATOM 670 N N . PRO A 1 90 ? -4.982 -0.926 1.744 1.00 96.94 90 PRO A N 1
ATOM 671 C CA . PRO A 1 90 ? -4.101 -1.882 2.414 1.00 96.94 90 PRO A CA 1
ATOM 672 C C . PRO A 1 90 ? -3.169 -1.249 3.450 1.00 96.94 90 PRO A C 1
ATOM 674 O O . PRO A 1 90 ? -2.982 -1.830 4.513 1.00 96.94 90 PRO A O 1
ATOM 677 N N . THR A 1 91 ? -2.626 -0.056 3.186 1.00 98.06 91 THR A N 1
ATOM 678 C CA . THR A 1 91 ? -1.772 0.670 4.140 1.00 98.06 91 THR A CA 1
ATOM 679 C C . THR A 1 91 ? -2.538 1.006 5.423 1.00 98.06 91 THR A C 1
ATOM 681 O O . THR A 1 91 ? -2.050 0.744 6.522 1.00 98.06 91 THR A O 1
ATOM 684 N N . GLY A 1 92 ? -3.760 1.539 5.302 1.00 98.25 92 GLY A N 1
ATOM 685 C CA . GLY A 1 92 ? -4.628 1.799 6.453 1.00 98.25 92 GLY A CA 1
ATOM 686 C C . GLY A 1 92 ? -5.039 0.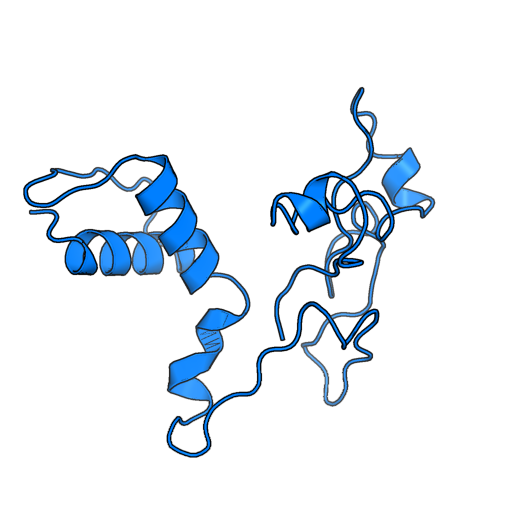516 7.178 1.00 98.25 92 GLY A C 1
ATOM 687 O O . GLY A 1 92 ? -4.971 0.457 8.402 1.00 98.25 92 GLY A O 1
ATOM 688 N N . TYR A 1 93 ? -5.410 -0.527 6.435 1.00 98.25 93 TYR A N 1
ATOM 689 C CA . TYR A 1 93 ? -5.793 -1.823 6.993 1.00 98.25 93 TYR A CA 1
ATOM 690 C C . TYR A 1 93 ? -4.653 -2.473 7.785 1.00 98.25 93 TYR A C 1
ATOM 692 O O . TYR A 1 93 ? -4.857 -2.865 8.931 1.00 98.25 93 TYR A O 1
ATOM 700 N N . GLN A 1 94 ? -3.443 -2.523 7.221 1.00 97.50 94 GLN A N 1
ATOM 701 C CA . GLN A 1 94 ? -2.266 -3.077 7.892 1.00 97.50 94 GLN A CA 1
ATOM 702 C C . GLN A 1 94 ? -1.970 -2.334 9.200 1.00 97.50 94 GLN A C 1
ATOM 704 O O . GLN A 1 94 ? -1.779 -2.976 10.226 1.00 97.50 94 GLN A O 1
ATOM 709 N N . ALA A 1 95 ? -2.021 -0.996 9.197 1.00 98.00 95 ALA A N 1
ATOM 710 C CA . ALA A 1 95 ? -1.804 -0.199 10.405 1.00 98.00 95 ALA A CA 1
ATOM 711 C C . ALA A 1 95 ? -2.816 -0.525 11.519 1.00 98.00 95 ALA A C 1
ATOM 713 O O . ALA A 1 95 ? -2.457 -0.564 12.694 1.00 98.00 95 ALA A O 1
ATOM 714 N N . VAL A 1 96 ? -4.076 -0.780 11.157 1.00 98.38 96 VAL A N 1
ATOM 715 C CA . VAL A 1 96 ? -5.134 -1.162 12.103 1.00 98.38 96 VAL A CA 1
ATOM 716 C C . VAL A 1 96 ? -4.896 -2.562 12.680 1.00 98.38 96 VAL A C 1
ATOM 718 O O . VAL A 1 96 ? -5.076 -2.763 13.884 1.00 98.38 96 VAL A O 1
ATOM 721 N N . ILE A 1 97 ? -4.461 -3.516 11.852 1.00 97.88 97 ILE A N 1
ATOM 722 C CA . ILE A 1 97 ? -4.095 -4.866 12.302 1.00 97.88 97 ILE A CA 1
ATOM 723 C C . ILE A 1 97 ? -2.881 -4.820 13.238 1.00 97.88 97 ILE A C 1
ATOM 725 O O . ILE A 1 97 ? -2.929 -5.406 14.320 1.00 97.88 97 ILE A O 1
ATOM 729 N N . ASP A 1 98 ? -1.835 -4.075 12.876 1.00 97.50 98 ASP A N 1
ATOM 730 C CA . ASP A 1 98 ? -0.610 -3.940 13.675 1.00 97.50 98 ASP A CA 1
ATOM 731 C C . ASP A 1 98 ? -0.861 -3.219 15.008 1.00 97.50 98 ASP A C 1
ATOM 733 O O . ASP A 1 98 ? -0.243 -3.542 16.023 1.00 97.50 98 ASP A O 1
ATOM 737 N N . ALA A 1 99 ? -1.814 -2.281 15.038 1.00 97.88 99 ALA A N 1
ATOM 738 C CA . ALA A 1 99 ? -2.279 -1.634 16.264 1.00 97.88 99 ALA A CA 1
ATOM 739 C C . ALA A 1 99 ? -3.115 -2.563 17.168 1.00 97.88 99 ALA A C 1
ATOM 741 O O . ALA A 1 99 ? -3.464 -2.183 18.286 1.00 97.88 99 ALA A O 1
ATOM 742 N N . GLY A 1 100 ? -3.446 -3.775 16.708 1.00 97.75 100 GLY A N 1
ATOM 743 C CA . GLY A 1 100 ? -4.184 -4.767 17.484 1.00 97.75 100 GLY A CA 1
ATOM 744 C C . GLY A 1 100 ? -5.650 -4.407 17.717 1.00 97.75 100 GLY A C 1
ATOM 745 O O . GLY A 1 100 ? -6.217 -4.827 18.729 1.00 97.75 100 GLY A O 1
ATOM 746 N N . VAL A 1 101 ? -6.260 -3.636 16.809 1.00 98.12 101 VAL A N 1
ATOM 747 C CA . VAL A 1 101 ? -7.669 -3.229 16.901 1.00 98.12 101 VAL A CA 1
ATOM 748 C C . VAL A 1 101 ? -8.586 -4.451 16.852 1.00 98.12 101 VAL A C 1
ATOM 750 O O . VAL A 1 101 ? -8.452 -5.336 16.007 1.00 98.12 101 VAL A O 1
ATOM 753 N N . LYS A 1 102 ? -9.537 -4.489 17.783 1.00 96.06 102 LYS A N 1
ATOM 754 C CA . LYS A 1 102 ? -10.557 -5.533 17.945 1.00 96.06 102 LYS A CA 1
ATOM 755 C C . LYS A 1 102 ? -11.929 -4.898 18.166 1.00 96.06 102 LYS A C 1
ATOM 757 O O . LYS A 1 102 ? -12.026 -3.699 18.429 1.00 96.06 102 LYS A O 1
ATOM 762 N N . GLN A 1 103 ? -12.976 -5.712 18.142 1.00 97.94 103 GLN A N 1
ATOM 763 C CA . GLN A 1 103 ? -14.322 -5.276 18.501 1.00 97.94 103 GLN A CA 1
ATOM 764 C C . GLN A 1 103 ? -14.346 -4.566 19.870 1.00 97.94 103 GLN A C 1
ATOM 766 O O . GLN A 1 103 ? -13.751 -5.057 20.830 1.00 97.94 103 GLN A O 1
ATOM 771 N N . GLY A 1 104 ? -15.014 -3.412 19.940 1.00 97.56 104 GLY A N 1
ATOM 772 C CA . GLY A 1 104 ? -15.099 -2.556 21.127 1.00 97.56 104 GLY A CA 1
ATOM 773 C C . GLY A 1 104 ? -13.846 -1.721 21.412 1.00 97.56 104 GLY A C 1
ATOM 774 O O . GLY A 1 104 ? -13.763 -1.094 22.464 1.00 97.56 104 GLY A O 1
ATOM 775 N N . SER A 1 105 ? -12.841 -1.715 20.528 1.00 98.25 105 SER A N 1
ATOM 776 C CA . SER A 1 105 ? -11.656 -0.869 20.727 1.00 98.25 105 SER A CA 1
ATOM 777 C C . SER A 1 105 ? -11.996 0.602 20.518 1.00 98.25 105 SER A C 1
ATOM 779 O O . SER A 1 105 ? -12.597 0.948 19.506 1.00 98.25 105 SER A O 1
ATOM 781 N N . THR A 1 106 ? -11.496 1.471 21.393 1.00 97.81 106 THR A N 1
ATOM 782 C CA . THR A 1 106 ? -11.445 2.918 21.148 1.00 97.81 106 THR A CA 1
ATOM 783 C C . THR A 1 106 ? -10.096 3.279 20.534 1.00 97.81 106 THR A C 1
ATOM 785 O O . THR A 1 106 ? -9.048 2.980 21.108 1.00 97.81 106 THR A O 1
ATOM 788 N N . VAL A 1 107 ? -10.105 3.917 19.361 1.00 97.75 107 VAL A N 1
ATOM 789 C CA . VAL A 1 107 ? -8.893 4.171 18.565 1.00 97.75 107 VAL A CA 1
ATOM 790 C C . VAL A 1 107 ? -8.704 5.665 18.315 1.00 97.75 107 VAL A C 1
ATOM 792 O O . VAL A 1 107 ? -9.614 6.348 17.852 1.00 97.75 107 VAL A O 1
ATOM 795 N N . ALA A 1 108 ? -7.493 6.168 18.560 1.00 97.81 108 ALA A N 1
ATOM 796 C CA . ALA A 1 108 ? -7.080 7.504 18.140 1.00 97.81 108 ALA A CA 1
ATOM 79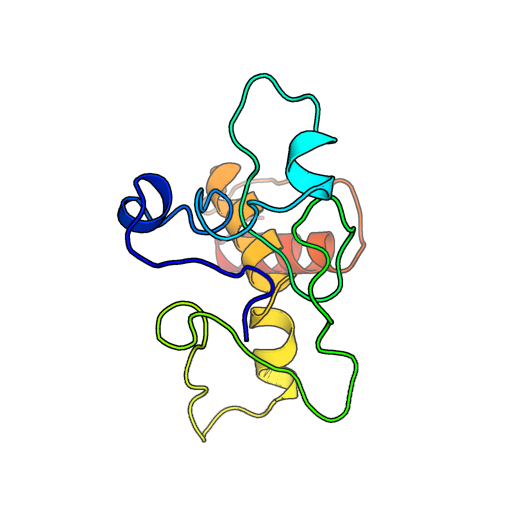7 C C . ALA A 1 108 ? -6.280 7.422 16.831 1.00 97.81 108 ALA A C 1
ATOM 799 O O . ALA A 1 108 ? -5.289 6.699 16.750 1.00 97.81 108 ALA A O 1
ATOM 800 N N . ILE A 1 109 ? -6.688 8.188 15.815 1.00 98.00 109 ILE A N 1
ATOM 801 C CA . ILE A 1 109 ? -5.994 8.279 14.524 1.00 98.00 109 ILE A CA 1
ATOM 802 C C . ILE A 1 109 ? -5.419 9.686 14.378 1.00 98.00 109 ILE A C 1
ATOM 804 O O . ILE A 1 109 ? -6.152 10.672 14.302 1.00 98.00 109 ILE A O 1
ATOM 808 N N . PHE A 1 110 ? -4.092 9.783 14.318 1.00 97.81 110 PHE A N 1
ATOM 809 C CA . PHE A 1 110 ? -3.391 11.051 14.141 1.00 97.81 110 PHE A CA 1
ATOM 810 C C . PHE A 1 110 ? -3.238 11.369 12.650 1.00 97.81 110 PHE A C 1
ATOM 812 O O . PHE A 1 110 ? -2.270 10.968 12.008 1.00 97.81 110 PHE A O 1
ATOM 819 N N . GLY A 1 111 ? -4.208 12.107 12.108 1.00 97.38 111 GLY A N 1
ATOM 820 C CA . GLY A 1 111 ? -4.205 12.601 10.730 1.00 97.38 111 GLY A CA 1
ATOM 821 C C . GLY A 1 111 ? -5.443 12.171 9.944 1.00 97.38 111 GLY A C 1
ATOM 822 O O . GLY A 1 111 ? -5.743 10.988 9.832 1.00 97.38 111 GLY A O 1
ATOM 823 N N . ALA A 1 112 ? -6.138 13.143 9.349 1.00 97.62 112 ALA A N 1
ATOM 824 C CA . ALA A 1 112 ? -7.371 12.937 8.580 1.00 97.62 112 ALA A CA 1
ATOM 825 C C . ALA A 1 112 ? -7.146 12.978 7.053 1.00 97.62 112 ALA A C 1
ATOM 827 O O . ALA A 1 112 ? -8.029 13.364 6.291 1.00 97.62 112 ALA A O 1
ATOM 828 N N . GLY A 1 113 ? -5.939 12.623 6.602 1.00 98.56 113 GLY A N 1
ATOM 829 C CA . GLY A 1 113 ? -5.642 12.432 5.180 1.00 98.56 113 GLY A CA 1
ATOM 830 C C . GLY A 1 113 ? -6.171 11.090 4.648 1.00 98.56 113 GLY A C 1
ATOM 831 O O . GLY A 1 113 ? -6.723 10.303 5.417 1.00 98.56 113 GLY A O 1
ATOM 832 N N . PRO A 1 114 ? -5.954 10.769 3.358 1.00 98.31 114 PRO A N 1
ATOM 833 C CA . PRO A 1 114 ? -6.519 9.572 2.725 1.00 98.31 114 PRO A CA 1
ATOM 834 C C . PRO A 1 114 ? -6.212 8.258 3.459 1.00 98.31 114 PRO A C 1
ATOM 836 O O . PRO A 1 114 ? -7.125 7.483 3.722 1.00 98.31 114 PRO A O 1
ATOM 839 N N . VAL A 1 115 ? -4.958 8.033 3.867 1.00 98.56 115 VAL A N 1
ATOM 840 C CA . VAL A 1 115 ? -4.568 6.830 4.631 1.00 98.56 115 VAL A CA 1
ATOM 841 C C . VAL A 1 115 ? -5.257 6.786 5.998 1.00 98.56 115 VAL A C 1
ATOM 843 O O . VAL A 1 115 ? -5.747 5.736 6.400 1.00 98.56 115 VAL A O 1
ATOM 846 N N . GLY A 1 116 ? -5.351 7.922 6.698 1.00 98.56 116 GLY A N 1
ATOM 847 C CA . GLY A 1 116 ? -6.028 8.004 7.995 1.00 98.56 116 GLY A CA 1
ATOM 848 C C . GLY A 1 116 ? -7.528 7.723 7.893 1.00 98.56 116 GLY A C 1
ATOM 849 O O . GLY A 1 116 ? -8.084 7.019 8.732 1.00 98.56 116 GLY A O 1
ATOM 850 N N . LEU A 1 117 ? -8.175 8.193 6.823 1.00 98.25 117 LEU A N 1
ATOM 851 C CA . LEU A 1 117 ? -9.578 7.886 6.537 1.00 98.25 117 LEU A CA 1
ATOM 852 C C . LEU A 1 117 ? -9.785 6.403 6.195 1.00 98.25 117 LEU A C 1
ATOM 854 O O . LEU A 1 117 ? -10.757 5.808 6.658 1.00 98.25 117 LEU A O 1
ATOM 858 N N . MET A 1 118 ? -8.862 5.783 5.451 1.00 98.44 118 MET A N 1
ATOM 859 C CA . MET A 1 118 ? -8.900 4.336 5.205 1.00 98.44 118 MET A CA 1
ATOM 860 C C . MET A 1 118 ? -8.692 3.536 6.493 1.00 98.44 118 MET A C 1
ATOM 862 O O . MET A 1 118 ? -9.413 2.568 6.726 1.00 98.44 118 MET A O 1
ATOM 866 N N . ALA A 1 119 ? -7.775 3.965 7.366 1.00 98.62 119 ALA A N 1
ATOM 867 C CA . ALA A 1 119 ? -7.589 3.360 8.681 1.00 98.62 119 ALA A CA 1
ATOM 868 C C . ALA A 1 119 ? -8.866 3.482 9.532 1.00 98.62 119 ALA A C 1
ATOM 870 O O . ALA A 1 119 ? -9.316 2.493 10.099 1.00 98.62 119 ALA A O 1
ATOM 871 N N . ALA A 1 120 ? -9.523 4.647 9.546 1.00 98.25 120 ALA A N 1
ATOM 872 C CA . ALA A 1 120 ? -10.790 4.844 10.254 1.00 98.25 120 ALA A CA 1
ATOM 873 C C . ALA A 1 120 ? -11.902 3.918 9.730 1.00 98.25 120 ALA A C 1
ATOM 875 O O . ALA A 1 120 ? -12.633 3.313 10.518 1.00 98.25 120 ALA A O 1
ATOM 876 N N . ALA A 1 121 ? -12.010 3.765 8.406 1.00 97.69 121 ALA A N 1
ATOM 877 C CA . ALA A 1 121 ? -12.941 2.822 7.792 1.00 97.69 121 ALA A CA 1
ATOM 878 C C . ALA A 1 121 ? -12.631 1.369 8.196 1.00 97.69 121 ALA A C 1
ATOM 880 O O . ALA A 1 121 ? -13.548 0.624 8.540 1.00 97.69 121 ALA A O 1
ATOM 881 N N . CYS A 1 122 ? -11.351 0.985 8.231 1.00 98.38 122 CYS A N 1
ATOM 882 C CA . CYS A 1 122 ? -10.914 -0.344 8.664 1.00 98.38 122 CYS A CA 1
ATOM 883 C C . CYS A 1 122 ? -11.169 -0.591 10.160 1.00 98.38 122 CYS A C 1
ATOM 885 O O . CYS A 1 122 ? -11.649 -1.663 10.515 1.00 98.38 122 CYS A O 1
ATOM 887 N N . CYS A 1 123 ? -10.940 0.394 11.036 1.00 98.44 123 CYS A N 1
ATOM 888 C CA . CYS A 1 123 ? -11.292 0.305 12.457 1.00 98.44 123 CYS A CA 1
ATOM 889 C C . CYS A 1 123 ? -12.785 0.015 12.638 1.00 98.44 123 CYS A C 1
ATOM 891 O O . CYS A 1 123 ? -13.154 -0.908 13.361 1.00 98.44 123 CYS A O 1
ATOM 893 N N . ARG A 1 124 ? -13.646 0.763 11.932 1.00 97.88 124 ARG A N 1
ATOM 894 C CA . ARG A 1 124 ? -15.100 0.542 11.958 1.00 97.88 124 ARG A CA 1
ATOM 895 C C . ARG A 1 124 ? -15.477 -0.839 11.426 1.00 97.88 124 ARG A C 1
ATOM 897 O O . ARG A 1 124 ? -16.325 -1.498 12.016 1.00 97.88 124 ARG A O 1
ATOM 904 N N . MET A 1 125 ? -14.838 -1.294 10.346 1.00 97.44 125 MET A N 1
ATOM 905 C CA . MET A 1 125 ? -15.042 -2.638 9.791 1.00 97.44 125 MET A CA 1
ATOM 906 C C . MET A 1 125 ? -14.705 -3.742 10.807 1.00 97.44 125 MET A C 1
ATOM 908 O O . MET A 1 125 ? -15.387 -4.761 10.841 1.00 97.44 125 MET A O 1
ATOM 912 N N . LEU A 1 126 ? -13.690 -3.531 11.652 1.00 97.50 126 LEU A N 1
ATOM 913 C CA . LEU A 1 126 ? -13.292 -4.461 12.716 1.00 97.50 126 LEU A CA 1
ATOM 914 C C . LEU A 1 126 ? -14.065 -4.268 14.035 1.00 97.50 126 LEU A C 1
ATOM 916 O O . LEU A 1 126 ? -13.774 -4.946 15.021 1.00 97.50 126 LEU A O 1
ATOM 920 N N . GLY A 1 127 ? -15.060 -3.376 14.059 1.00 97.44 127 GLY A N 1
ATOM 921 C CA . GLY A 1 127 ? -15.951 -3.179 15.201 1.00 97.44 127 GLY A CA 1
ATOM 922 C C . GLY A 1 127 ? -15.402 -2.273 16.302 1.00 97.44 127 GLY A C 1
ATOM 923 O O . GLY A 1 127 ? -15.815 -2.427 17.446 1.00 97.44 127 GLY A O 1
ATOM 924 N N . ALA A 1 128 ? -14.469 -1.369 15.995 1.00 97.69 128 ALA A N 1
ATOM 925 C CA . ALA A 1 128 ? -14.109 -0.279 16.905 1.00 97.69 128 ALA A CA 1
ATOM 926 C C . ALA A 1 128 ? -15.311 0.658 17.158 1.00 97.69 128 ALA A C 1
ATOM 928 O O . ALA A 1 128 ? -16.114 0.878 16.244 1.00 97.69 128 ALA A O 1
ATOM 929 N N . GLU A 1 129 ? -15.397 1.213 18.371 1.00 85.75 129 GLU A N 1
ATOM 930 C CA . GLU A 1 129 ? -16.465 2.118 18.843 1.00 85.75 129 GLU A CA 1
ATOM 931 C C . GLU A 1 129 ? -15.934 3.524 19.154 1.00 85.75 129 GLU A C 1
ATOM 933 O O . GLU A 1 129 ? -14.848 3.641 19.778 1.00 85.75 129 GLU A O 1
#

Secondary structure (DSSP, 8-state):
--SEE--SSSHHHHTT-GGG-TTS--SHHHHHS--SS----EEBT--GGGTTB--SSSS----TTTTTS--PPPTTS-HHHHGGGGTHHHHHHHHHHHTT--TT-----S--SHHHHHHHHHHHHTT--

pLDDT: mean 92.71, std 8.16, range [60.81, 98.62]

Foldseek 3Di:
DAFFAAQCDDPCSVVVVRQQHQPALPDPLCVVPPDPDRQGTAGECDDVVRVNHHHDPDPDHDRPNCVRPDDDDDPVDDCVRCVCVRPLLVLLLVVLVVVVQAAQAADDQDDDDSSSVSVVVNSVVRHYD

Radius of gyration: 16.45 Å; chains: 1; bounding box: 42×29×41 Å

Sequence (129 aa):
IPFVVACGRCFHCMLQEFSACETTNTGKGAALNHKDMRPPAALFGFSHLYGGLSGGQAEYVRVPKANVGPLVVPDALHDEQVLFLSDILPTGYQAVIDAGVKQGSTVAIFGAGPVGLMAAACCRMLGAE

InterPro domains:
  IPR011032 GroES-like superfamily [SSF50129] (1-113)

Organism: Xanthomonas perforans (NCBI:txid442694)